Protein AF-A0A4Q3SYP2-F1 (afdb_monomer_lite)

Secondary structure (DSSP, 8-state):
--SSHHHHHHTTSS-----PPPP------TT-------GGG-EEEE-S--SS-TTGGGHHHHHHT--SEEEEEE-GGG-S-SBTTB---HHHHHHHHHHHHTTPEEEEEE----TTT--S--SS--S-S-HHHHHHHHHHHH-

Radius of gyration: 27.59 Å; chains: 1; bounding box: 55×79×54 Å

pLDDT: mean 85.44, std 14.37, range [46.59, 97.19]

Structure (mmCIF, N/CA/C/O backbone):
data_AF-A0A4Q3SYP2-F1
#
_entry.id   AF-A0A4Q3SYP2-F1
#
loop_
_atom_site.group_PDB
_atom_site.id
_atom_site.type_symbol
_atom_site.label_atom_id
_atom_site.label_alt_id
_atom_site.label_comp_id
_atom_site.label_asym_id
_atom_site.label_entity_id
_atom_site.label_seq_id
_atom_site.pdbx_PDB_ins_code
_atom_site.Cartn_x
_atom_site.Cartn_y
_atom_site.Cartn_z
_atom_site.occupancy
_atom_site.B_iso_or_equiv
_atom_site.auth_seq_id
_atom_site.auth_comp_id
_atom_site.auth_asym_id
_atom_site.auth_atom_id
_atom_site.pdbx_PDB_model_num
ATOM 1 N N . MET A 1 1 ? 36.437 65.806 10.978 1.00 51.81 1 MET A N 1
ATOM 2 C CA . MET A 1 1 ? 35.350 64.797 11.024 1.00 51.81 1 MET A CA 1
ATOM 3 C C . MET A 1 1 ? 34.856 64.439 9.614 1.00 51.81 1 MET A C 1
ATOM 5 O O . MET A 1 1 ? 33.683 64.599 9.313 1.00 51.81 1 MET A O 1
ATOM 9 N N . LEU A 1 2 ? 35.736 63.937 8.734 1.00 51.12 2 LEU A N 1
ATOM 10 C CA . LEU A 1 2 ? 35.379 63.599 7.343 1.00 51.12 2 LEU A CA 1
ATOM 11 C C . LEU A 1 2 ? 36.172 62.383 6.818 1.00 51.12 2 LEU A C 1
ATOM 13 O O . LEU A 1 2 ? 36.676 62.395 5.704 1.00 51.12 2 LEU A O 1
ATOM 17 N N . LYS A 1 3 ? 36.367 61.355 7.655 1.00 55.00 3 LYS A N 1
ATOM 18 C CA . LYS A 1 3 ? 37.092 60.128 7.260 1.00 55.00 3 LYS A CA 1
ATOM 19 C C . LYS A 1 3 ? 36.325 58.825 7.493 1.00 55.00 3 LYS A C 1
ATOM 21 O O . LYS A 1 3 ? 36.738 57.802 6.972 1.00 55.00 3 LYS A O 1
ATOM 26 N N . LEU A 1 4 ? 35.192 58.854 8.204 1.00 49.53 4 LEU A N 1
ATOM 27 C CA . LEU A 1 4 ? 34.452 57.630 8.545 1.00 49.53 4 LEU A CA 1
ATOM 28 C C . LEU A 1 4 ? 33.258 57.345 7.613 1.00 49.53 4 LEU A C 1
ATOM 30 O O . LEU A 1 4 ? 32.952 56.188 7.352 1.00 49.53 4 LEU A O 1
ATOM 34 N N . ARG A 1 5 ? 32.621 58.379 7.038 1.00 51.19 5 ARG A N 1
ATOM 35 C CA . ARG A 1 5 ? 31.475 58.210 6.114 1.00 51.19 5 ARG A CA 1
ATOM 36 C C . ARG A 1 5 ? 31.894 57.746 4.711 1.00 51.19 5 ARG A C 1
ATOM 38 O O . ARG A 1 5 ? 31.136 57.039 4.052 1.00 51.19 5 ARG A O 1
ATOM 45 N N . THR A 1 6 ? 33.108 58.088 4.281 1.00 51.09 6 THR A N 1
ATOM 46 C CA . THR A 1 6 ? 33.638 57.714 2.960 1.00 51.09 6 THR A CA 1
ATOM 47 C C . THR A 1 6 ? 34.102 56.256 2.910 1.00 51.09 6 THR A C 1
ATOM 49 O O . THR A 1 6 ? 33.959 55.612 1.880 1.00 51.09 6 THR A O 1
ATOM 52 N N . ILE A 1 7 ? 34.584 55.705 4.031 1.00 52.19 7 ILE A N 1
ATOM 53 C CA . ILE A 1 7 ? 35.018 54.299 4.112 1.00 52.19 7 ILE A CA 1
ATOM 54 C C . ILE A 1 7 ? 33.803 53.360 4.154 1.00 52.19 7 ILE A C 1
ATOM 56 O O . ILE A 1 7 ? 33.796 52.333 3.483 1.00 52.19 7 ILE A O 1
ATOM 60 N N . LEU A 1 8 ? 32.729 53.743 4.858 1.00 48.97 8 LEU A N 1
ATOM 61 C CA . LEU A 1 8 ? 31.523 52.912 4.950 1.00 48.97 8 LEU A CA 1
ATOM 62 C C . LEU A 1 8 ? 30.752 52.797 3.622 1.00 48.97 8 LEU A C 1
ATOM 64 O O . LEU A 1 8 ? 30.122 51.775 3.374 1.00 48.97 8 LEU A O 1
ATOM 68 N N . SER A 1 9 ? 30.826 53.814 2.757 1.00 47.78 9 SER A N 1
ATOM 69 C CA . SER A 1 9 ? 30.134 53.801 1.457 1.00 47.78 9 SER A CA 1
ATOM 70 C C . SER A 1 9 ? 30.883 52.989 0.391 1.00 47.78 9 SER A C 1
ATOM 72 O O . SER A 1 9 ? 30.263 52.494 -0.544 1.00 47.78 9 SER A O 1
ATOM 74 N N . ALA A 1 10 ? 32.201 52.805 0.542 1.00 46.59 10 ALA A N 1
ATOM 75 C CA . ALA A 1 10 ? 33.010 51.992 -0.369 1.00 46.59 10 ALA A CA 1
ATOM 76 C C . ALA A 1 10 ? 32.903 50.481 -0.081 1.00 46.59 10 ALA A C 1
ATOM 78 O O . ALA A 1 10 ? 33.039 49.673 -0.995 1.00 46.59 10 ALA A O 1
ATOM 79 N N . CYS A 1 11 ? 32.607 50.086 1.163 1.00 46.59 11 CYS A N 1
ATOM 80 C CA . CYS A 1 11 ? 32.492 48.669 1.528 1.00 46.59 11 CYS A CA 1
ATOM 81 C C . CYS A 1 11 ? 31.153 48.019 1.147 1.00 46.59 11 CYS A C 1
ATOM 83 O O . CYS A 1 11 ? 31.069 46.794 1.141 1.00 46.59 11 CYS A O 1
ATOM 85 N N . LEU A 1 12 ? 30.113 48.795 0.817 1.00 48.12 12 LEU A N 1
ATOM 86 C CA . LEU A 1 12 ? 28.784 48.237 0.530 1.00 48.12 12 LEU A CA 1
ATOM 87 C C . LEU A 1 12 ? 28.536 47.916 -0.955 1.00 48.12 12 LEU A C 1
ATOM 89 O O . LEU A 1 12 ? 27.481 47.392 -1.291 1.00 48.12 12 LEU A O 1
ATOM 93 N N . PHE A 1 13 ? 29.495 48.195 -1.843 1.00 49.62 13 PHE A N 1
ATOM 94 C CA . PHE A 1 13 ? 29.328 48.010 -3.293 1.00 49.62 13 PHE A CA 1
ATOM 95 C C . PHE A 1 13 ? 30.051 46.794 -3.888 1.00 49.62 13 PHE A C 1
ATOM 97 O O . PHE A 1 13 ? 30.022 46.620 -5.103 1.00 49.62 13 PHE A O 1
ATOM 104 N N . MET A 1 14 ? 30.693 45.939 -3.082 1.00 51.97 14 MET A N 1
ATOM 105 C CA . MET A 1 14 ? 31.624 44.932 -3.622 1.00 51.97 14 MET A CA 1
ATOM 106 C C . MET A 1 14 ? 31.320 43.465 -3.309 1.00 51.97 14 MET A C 1
ATOM 108 O O . MET A 1 14 ? 32.173 42.614 -3.537 1.00 51.97 14 MET A O 1
ATOM 112 N N . THR A 1 15 ? 30.121 43.128 -2.833 1.00 54.09 15 THR A N 1
ATOM 113 C CA . THR A 1 15 ? 29.759 41.721 -2.569 1.00 54.09 15 THR A CA 1
ATOM 114 C C . THR A 1 15 ? 28.347 41.359 -3.025 1.00 54.09 15 THR A C 1
ATOM 116 O O . THR A 1 15 ? 27.643 40.593 -2.381 1.00 54.09 15 THR A O 1
ATOM 119 N N . THR A 1 16 ? 27.930 41.832 -4.199 1.00 58.53 16 THR A N 1
ATOM 120 C CA . THR A 1 16 ? 26.953 41.079 -4.999 1.00 58.53 16 THR A CA 1
ATOM 121 C C . THR A 1 16 ? 27.707 39.990 -5.751 1.00 58.53 16 THR A C 1
ATOM 123 O O . THR A 1 16 ? 28.093 40.160 -6.906 1.00 58.53 16 THR A O 1
ATOM 126 N N . THR A 1 17 ? 27.964 38.864 -5.088 1.00 62.50 17 THR A N 1
ATOM 127 C CA . THR A 1 17 ? 28.284 37.624 -5.794 1.00 62.50 17 THR A CA 1
ATOM 128 C C . THR A 1 17 ? 27.033 37.219 -6.565 1.00 62.50 17 THR A C 1
ATOM 130 O O . THR A 1 17 ? 26.079 36.688 -6.000 1.00 62.50 17 THR A O 1
ATOM 133 N N . MET A 1 18 ? 26.996 37.505 -7.868 1.00 62.97 18 MET A N 1
ATOM 134 C CA . MET A 1 18 ? 26.052 36.818 -8.740 1.00 62.97 18 MET A CA 1
ATOM 135 C C . MET A 1 18 ? 26.414 35.335 -8.684 1.00 62.97 18 MET A C 1
ATOM 137 O O . MET A 1 18 ? 27.437 34.927 -9.231 1.00 62.97 18 MET A O 1
ATOM 141 N N . LEU A 1 19 ? 25.602 34.540 -7.984 1.00 62.78 19 LEU A N 1
ATOM 142 C CA . LEU A 1 19 ? 25.583 33.095 -8.173 1.00 62.78 19 LEU A CA 1
ATOM 143 C C . LEU A 1 19 ? 25.130 32.867 -9.618 1.00 62.78 19 LEU A C 1
ATOM 145 O O . LEU A 1 19 ? 23.938 32.849 -9.919 1.00 62.78 19 LEU A O 1
ATOM 149 N N . THR A 1 20 ? 26.086 32.796 -10.534 1.00 70.00 20 THR A N 1
ATOM 150 C CA . THR A 1 20 ? 25.825 32.343 -11.894 1.00 70.00 20 THR A CA 1
ATOM 151 C C . THR A 1 20 ? 25.721 30.824 -11.837 1.00 70.00 20 THR A C 1
ATOM 153 O O . THR A 1 20 ? 26.503 30.164 -11.149 1.00 70.00 20 THR A O 1
ATOM 156 N N . ALA A 1 21 ? 24.698 30.264 -12.482 1.00 73.94 21 ALA A N 1
ATOM 157 C CA . ALA A 1 21 ? 24.613 28.821 -12.643 1.00 73.94 21 ALA A CA 1
ATOM 158 C C . ALA A 1 21 ? 25.886 28.346 -13.356 1.00 73.94 21 ALA A C 1
ATOM 160 O O . ALA A 1 21 ? 26.313 28.953 -14.336 1.00 73.94 21 ALA A O 1
ATOM 161 N N . GLN A 1 22 ? 26.520 27.304 -12.828 1.00 80.56 22 GLN A N 1
ATOM 162 C CA . GLN A 1 22 ? 27.721 26.757 -13.436 1.00 80.56 22 GLN A CA 1
ATOM 163 C C . GLN A 1 22 ? 27.327 26.028 -14.723 1.00 80.56 22 GLN A C 1
ATOM 165 O O . GLN A 1 22 ? 26.515 25.102 -14.682 1.00 80.56 22 GLN A O 1
ATOM 170 N N . ASP A 1 23 ? 27.899 26.440 -15.853 1.00 85.69 23 ASP A N 1
ATOM 171 C CA . ASP A 1 23 ? 27.689 25.741 -17.117 1.00 85.69 23 ASP A CA 1
ATOM 172 C C . ASP A 1 23 ? 28.288 24.335 -17.028 1.00 85.69 23 ASP A C 1
ATOM 174 O O . ASP A 1 23 ? 29.462 24.157 -16.688 1.00 85.69 23 ASP A O 1
ATOM 178 N N . VAL A 1 24 ? 27.477 23.325 -17.345 1.00 91.31 24 VAL A N 1
ATOM 179 C CA . VAL A 1 24 ? 27.912 21.929 -17.397 1.00 91.31 24 VAL A CA 1
ATOM 180 C C . VAL A 1 24 ? 27.726 21.389 -18.811 1.00 91.31 24 VAL A C 1
ATOM 182 O O . VAL A 1 24 ? 26.664 21.526 -19.417 1.00 91.31 24 VAL A O 1
ATOM 185 N N . ASN A 1 25 ? 28.777 20.777 -19.358 1.00 92.94 25 ASN A N 1
ATOM 186 C CA . ASN A 1 25 ? 28.717 20.108 -20.653 1.00 92.94 25 ASN A CA 1
ATOM 187 C C . ASN A 1 25 ? 28.287 18.649 -20.439 1.00 92.94 25 ASN A C 1
ATOM 189 O O . ASN A 1 25 ? 28.990 17.892 -19.770 1.00 92.94 25 ASN A O 1
ATOM 193 N N . VAL A 1 26 ? 27.132 18.266 -20.988 1.00 93.62 26 VAL A N 1
ATOM 194 C CA . VAL A 1 26 ? 26.604 16.894 -20.930 1.00 93.62 26 VAL A CA 1
ATOM 195 C C . VAL A 1 26 ? 26.705 16.271 -22.318 1.00 93.62 26 VAL A C 1
ATOM 197 O O . VAL A 1 26 ? 26.135 16.789 -23.275 1.00 93.62 26 VAL A O 1
ATOM 200 N N . GLN A 1 27 ? 27.401 15.139 -22.421 1.00 95.12 27 GLN A N 1
ATOM 201 C CA . GLN A 1 27 ? 27.481 14.335 -23.641 1.00 95.12 27 GLN A CA 1
ATOM 202 C C . GLN A 1 27 ? 26.828 12.975 -23.402 1.00 95.12 27 GLN A C 1
ATOM 204 O O . GLN A 1 27 ? 27.085 12.328 -22.387 1.00 95.12 27 GLN A O 1
ATOM 209 N N . VAL A 1 28 ? 25.999 12.538 -24.349 1.00 94.12 28 VAL A N 1
ATOM 210 C CA . VAL A 1 28 ? 25.351 11.222 -24.336 1.00 94.12 28 VAL A CA 1
ATOM 211 C C . VAL A 1 28 ? 25.839 10.448 -25.554 1.00 94.12 28 VAL A C 1
ATOM 213 O O . VAL A 1 28 ? 25.670 10.893 -26.686 1.00 94.12 28 VAL A O 1
ATOM 216 N N . ASP A 1 29 ? 26.460 9.297 -25.315 1.00 95.88 29 ASP A N 1
ATOM 217 C CA . ASP A 1 29 ? 26.997 8.426 -26.360 1.00 95.88 29 ASP A CA 1
ATOM 218 C C . ASP A 1 29 ? 26.084 7.209 -26.552 1.00 95.88 29 ASP A C 1
ATOM 220 O O . ASP A 1 29 ? 26.140 6.243 -25.792 1.00 95.88 29 ASP A O 1
ATOM 224 N N . PHE A 1 30 ? 25.245 7.255 -27.588 1.00 94.88 30 PHE A N 1
ATOM 225 C CA . PHE A 1 30 ? 24.306 6.178 -27.920 1.00 94.88 30 PHE A CA 1
ATOM 226 C C . PHE A 1 30 ? 24.982 4.934 -28.520 1.00 94.88 30 PHE A C 1
ATOM 228 O O . PHE A 1 30 ? 24.320 3.911 -28.687 1.00 94.88 30 PHE A O 1
ATOM 235 N N . SER A 1 31 ? 26.282 4.989 -28.840 1.00 96.81 31 SER A N 1
ATOM 236 C CA . SER A 1 31 ? 27.033 3.819 -29.318 1.00 96.81 31 SER A CA 1
ATOM 237 C C . SER A 1 31 ? 27.479 2.890 -28.182 1.00 96.81 31 SER A C 1
ATOM 239 O O . SER A 1 31 ? 27.857 1.743 -28.429 1.00 96.81 31 SER A O 1
ATOM 241 N N . LYS A 1 32 ? 27.409 3.357 -26.928 1.00 95.31 32 LYS A N 1
ATOM 242 C CA . LYS A 1 32 ? 27.816 2.600 -25.740 1.00 95.31 32 LYS A CA 1
ATOM 243 C C . LYS A 1 32 ? 26.609 2.008 -25.021 1.00 95.31 32 LYS A C 1
ATOM 245 O O . LYS A 1 32 ? 25.758 2.729 -24.509 1.00 95.31 32 LYS A O 1
ATOM 250 N N . ASN A 1 33 ? 26.577 0.681 -24.910 1.00 94.44 33 ASN A N 1
ATOM 251 C CA . ASN A 1 33 ? 25.609 -0.027 -24.076 1.00 94.44 33 ASN A CA 1
ATOM 252 C C . ASN A 1 33 ? 26.191 -0.245 -22.668 1.00 94.44 33 ASN A C 1
ATOM 254 O O . ASN A 1 33 ? 27.176 -0.964 -22.514 1.00 94.44 33 ASN A O 1
ATOM 258 N N . LEU A 1 34 ? 25.584 0.377 -21.654 1.00 94.56 34 LEU A N 1
ATOM 259 C CA . LEU A 1 34 ? 26.001 0.281 -20.246 1.00 94.56 34 LEU A CA 1
ATOM 260 C C . LEU A 1 34 ? 25.210 -0.770 -19.444 1.00 94.56 34 LEU A C 1
ATOM 262 O O . LEU A 1 34 ? 25.381 -0.876 -18.232 1.00 94.56 34 LEU A O 1
ATOM 266 N N 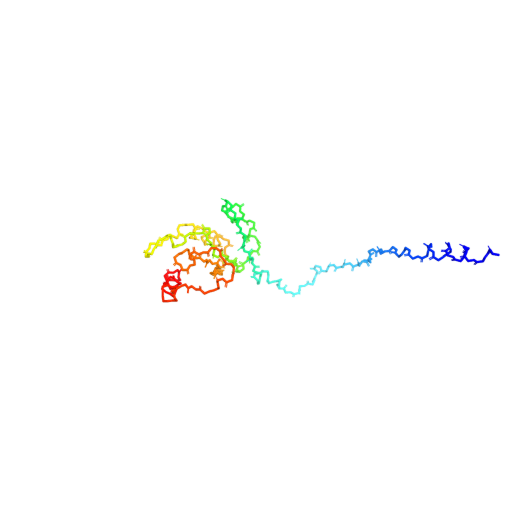. GLY A 1 35 ? 24.358 -1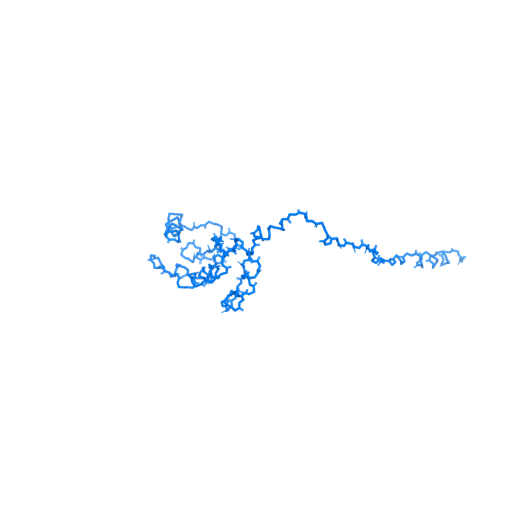.553 -20.109 1.00 92.88 35 GLY A N 1
ATOM 267 C CA . GLY A 1 35 ? 23.439 -2.493 -19.474 1.00 92.88 35 GLY A CA 1
ATOM 268 C C . GLY A 1 35 ? 22.055 -1.889 -19.185 1.00 92.88 35 GLY A C 1
ATOM 269 O O . GLY A 1 35 ? 21.782 -0.738 -19.531 1.00 92.88 35 GLY A O 1
ATOM 270 N N . PRO A 1 36 ? 21.140 -2.680 -18.596 1.00 89.81 36 PRO A N 1
ATOM 271 C CA . PRO A 1 36 ? 19.772 -2.247 -18.335 1.00 89.81 36 PRO A CA 1
ATOM 272 C C . PRO A 1 36 ? 19.715 -1.176 -17.236 1.00 89.81 36 PRO A C 1
ATOM 274 O O . PRO A 1 36 ? 20.440 -1.248 -16.248 1.00 89.81 36 PRO A O 1
ATOM 277 N N . MET A 1 37 ? 18.789 -0.222 -17.368 1.00 85.88 37 MET A N 1
ATOM 278 C CA . MET A 1 37 ? 18.535 0.823 -16.359 1.00 85.88 37 MET A CA 1
ATOM 279 C C . MET A 1 37 ? 17.899 0.272 -15.070 1.00 85.88 37 MET A C 1
ATOM 281 O O . MET A 1 37 ? 17.910 0.941 -14.042 1.00 85.88 37 MET A O 1
ATOM 285 N N . LEU A 1 38 ? 17.371 -0.957 -15.121 1.00 85.69 38 LEU A N 1
ATOM 286 C CA . LEU A 1 38 ? 16.731 -1.647 -14.000 1.00 85.69 38 LEU A CA 1
ATOM 287 C C . LEU A 1 38 ? 15.571 -0.836 -13.387 1.00 85.69 38 LEU A C 1
ATOM 289 O O . LEU A 1 38 ? 15.404 -0.793 -12.167 1.00 85.69 38 LEU A O 1
ATOM 293 N N . MET A 1 39 ? 14.784 -0.167 -14.239 1.00 76.44 39 MET A N 1
ATOM 294 C CA . MET A 1 39 ? 13.646 0.676 -13.837 1.00 76.44 39 MET A CA 1
ATOM 295 C C . MET A 1 39 ? 12.604 -0.099 -13.031 1.00 76.44 39 MET A C 1
ATOM 297 O O . MET A 1 39 ? 11.936 0.469 -12.173 1.00 76.44 39 MET A O 1
ATOM 301 N N . GLU A 1 40 ? 12.526 -1.416 -13.223 1.00 75.19 40 GLU A N 1
ATOM 302 C CA . GLU A 1 40 ? 11.687 -2.287 -12.414 1.00 75.19 40 GLU A CA 1
ATOM 303 C C . GLU A 1 40 ? 12.042 -2.229 -10.925 1.00 75.19 40 GLU A C 1
ATOM 305 O O . GLU A 1 40 ? 11.181 -2.455 -10.087 1.00 75.19 40 GLU A O 1
ATOM 310 N N . ARG A 1 41 ? 13.271 -1.864 -10.544 1.00 81.25 41 ARG A N 1
ATOM 311 C CA . ARG A 1 41 ? 13.668 -1.723 -9.131 1.00 81.25 41 ARG A CA 1
ATOM 312 C C . ARG A 1 41 ? 13.098 -0.475 -8.457 1.00 81.25 41 ARG A C 1
ATOM 314 O O . ARG A 1 41 ? 13.357 -0.256 -7.274 1.00 81.25 41 ARG A O 1
ATOM 321 N N . MET A 1 42 ? 12.334 0.339 -9.178 1.00 83.06 42 MET A N 1
ATOM 322 C CA . MET A 1 42 ? 11.632 1.478 -8.608 1.00 83.06 42 MET A CA 1
ATOM 323 C C . MET A 1 42 ? 10.395 1.024 -7.827 1.00 83.06 42 MET A C 1
ATOM 325 O O . MET A 1 42 ? 9.633 0.149 -8.251 1.00 83.06 42 MET A O 1
ATOM 329 N N . ALA A 1 43 ? 10.188 1.664 -6.680 1.00 89.31 43 ALA A N 1
ATOM 330 C CA . ALA A 1 43 ? 8.969 1.556 -5.897 1.00 89.31 43 ALA A CA 1
ATOM 331 C C . ALA A 1 43 ? 8.256 2.909 -5.890 1.00 89.31 43 ALA A C 1
ATOM 333 O O . ALA A 1 43 ? 8.897 3.956 -5.789 1.00 89.31 43 ALA A O 1
ATOM 334 N N . LEU A 1 44 ? 6.929 2.881 -5.969 1.00 91.94 44 LEU A N 1
ATOM 335 C CA . LEU A 1 44 ? 6.097 4.068 -5.781 1.00 91.94 44 LEU A CA 1
ATOM 336 C C . LEU A 1 44 ? 5.442 4.017 -4.403 1.00 91.94 44 LEU A C 1
ATOM 338 O O . LEU A 1 44 ? 5.165 2.942 -3.874 1.00 91.94 44 LEU A O 1
ATOM 342 N N . GLY A 1 45 ? 5.191 5.182 -3.815 1.00 89.50 45 GLY A N 1
ATOM 343 C CA . GLY A 1 45 ? 4.440 5.313 -2.572 1.00 89.50 45 GLY A CA 1
ATOM 344 C C . GLY A 1 45 ? 3.131 6.042 -2.824 1.00 89.50 45 GLY A C 1
ATOM 345 O O . GLY A 1 45 ? 3.136 7.135 -3.383 1.00 89.50 45 GLY A O 1
ATOM 346 N N . GLN A 1 46 ? 2.027 5.453 -2.382 1.00 84.62 46 GLN A N 1
ATOM 347 C CA . GLN A 1 46 ? 0.724 6.094 -2.345 1.00 84.62 46 GLN A CA 1
ATOM 348 C C . GLN A 1 46 ? 0.340 6.313 -0.876 1.00 84.62 46 GLN A C 1
ATOM 350 O O . GLN A 1 46 ? 0.193 5.364 -0.105 1.00 84.62 46 GLN A O 1
ATOM 355 N N . GLY A 1 47 ? 0.201 7.583 -0.495 1.00 77.75 47 GLY A N 1
ATOM 356 C CA . GLY A 1 47 ? -0.325 8.010 0.803 1.00 77.75 47 GLY A CA 1
ATOM 357 C C . GLY A 1 47 ? -1.166 9.281 0.670 1.00 77.75 47 GLY A C 1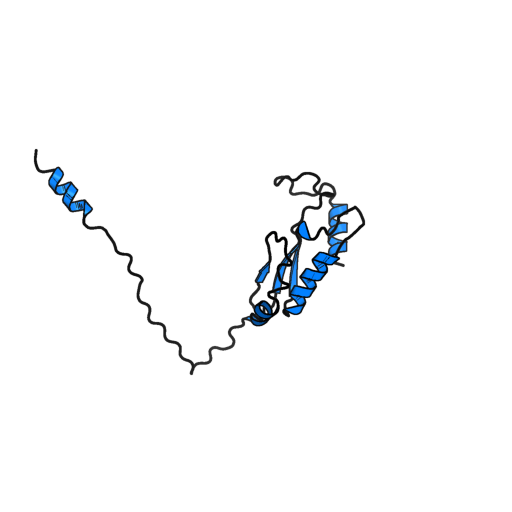
ATOM 358 O O . GLY A 1 47 ? -1.391 9.756 -0.442 1.00 77.75 47 GLY A O 1
ATOM 359 N N . GLY A 1 48 ? -1.603 9.833 1.802 1.00 75.06 48 GLY A N 1
ATOM 360 C CA . GLY A 1 48 ? -2.504 10.989 1.855 1.00 75.06 48 GLY A CA 1
ATOM 361 C C . GLY A 1 48 ? -3.982 10.598 1.915 1.00 75.06 48 GLY A C 1
ATOM 362 O O . GLY A 1 48 ? -4.336 9.431 1.762 1.00 75.06 48 GLY A O 1
ATOM 363 N N . LEU A 1 49 ? -4.837 11.585 2.182 1.00 69.31 49 LEU A N 1
ATOM 364 C CA . LEU A 1 49 ? -6.291 11.440 2.156 1.00 69.31 49 LEU A CA 1
ATOM 365 C C . LEU A 1 49 ? -6.801 11.975 0.817 1.00 69.31 49 LEU A C 1
ATOM 367 O O . LEU A 1 49 ? -6.418 13.070 0.406 1.00 69.31 49 LEU A O 1
ATOM 371 N N . SER A 1 50 ? -7.647 11.207 0.139 1.00 68.69 50 SER A N 1
ATOM 372 C CA . SER A 1 50 ? -8.315 11.633 -1.087 1.00 68.69 50 SER A CA 1
ATOM 373 C C . SER A 1 50 ? -9.786 11.260 -1.017 1.00 68.69 50 SER A C 1
ATOM 375 O O . SER A 1 50 ? -10.136 10.205 -0.492 1.00 68.69 50 SER A O 1
ATOM 377 N N . GLU A 1 51 ? -10.636 12.135 -1.543 1.00 68.06 51 GLU A N 1
ATOM 378 C CA . GLU A 1 51 ? -12.065 11.864 -1.718 1.00 68.06 51 GLU A CA 1
ATOM 379 C C . GLU A 1 51 ? -12.324 10.974 -2.948 1.00 68.06 51 GLU A C 1
ATOM 381 O O . GLU A 1 51 ? -13.376 10.348 -3.044 1.00 68.06 51 GLU A O 1
ATOM 386 N N . GLU A 1 52 ? -11.341 10.858 -3.849 1.00 68.19 52 GLU A N 1
ATOM 387 C CA . GLU A 1 52 ? -11.413 10.102 -5.101 1.00 68.19 52 GLU A CA 1
ATOM 388 C C . GLU A 1 52 ? -10.517 8.846 -5.066 1.00 68.19 52 GLU A C 1
ATOM 390 O O . GLU A 1 52 ? -9.473 8.841 -4.402 1.00 68.19 52 GLU A O 1
ATOM 395 N N . PRO A 1 53 ? -10.846 7.781 -5.827 1.00 72.50 53 PRO A N 1
ATOM 396 C CA . PRO A 1 53 ? -9.975 6.616 -5.977 1.00 72.50 53 PRO A CA 1
ATOM 397 C C . PRO A 1 53 ? -8.599 7.004 -6.546 1.00 72.50 53 PRO A C 1
ATOM 399 O O . PRO A 1 53 ? -8.455 7.356 -7.718 1.00 72.50 53 PRO A O 1
ATOM 402 N N . MET A 1 54 ? -7.564 6.923 -5.706 1.00 76.94 54 MET A N 1
ATOM 403 C CA . MET A 1 54 ? -6.283 7.601 -5.956 1.00 76.94 54 MET A CA 1
ATOM 404 C C . MET A 1 54 ? -5.520 7.113 -7.191 1.00 76.94 54 MET A C 1
ATOM 406 O O . MET A 1 54 ? -4.787 7.889 -7.803 1.00 76.94 54 MET A O 1
ATOM 410 N N . LEU A 1 55 ? -5.672 5.840 -7.561 1.00 84.19 55 LEU A N 1
ATOM 411 C CA . LEU A 1 55 ? -4.939 5.237 -8.679 1.00 84.19 55 LEU A CA 1
ATOM 412 C C . LEU A 1 55 ? -5.807 4.995 -9.917 1.00 84.19 55 LEU A C 1
ATOM 414 O O . LEU A 1 55 ? -5.263 4.882 -11.017 1.00 84.19 55 LEU A O 1
ATOM 418 N N . ALA A 1 56 ? -7.134 4.954 -9.770 1.00 84.44 56 ALA A N 1
ATOM 419 C CA . ALA A 1 56 ? -8.048 4.468 -10.803 1.00 84.44 56 ALA A CA 1
ATOM 420 C C . ALA A 1 56 ? -7.875 5.188 -12.153 1.00 84.44 56 ALA A C 1
ATOM 422 O O . ALA A 1 56 ? -7.831 4.544 -13.202 1.00 84.44 56 ALA A O 1
ATOM 423 N N . ASN A 1 57 ? -7.685 6.511 -12.122 1.00 88.75 57 ASN A N 1
ATOM 424 C CA . ASN A 1 57 ? -7.592 7.367 -13.312 1.00 88.75 57 ASN A CA 1
ATOM 425 C C . ASN A 1 57 ? -6.162 7.530 -13.868 1.00 88.75 57 ASN A C 1
ATOM 427 O O . ASN A 1 57 ? -5.935 8.376 -14.736 1.00 88.75 57 ASN A O 1
ATOM 431 N N . ARG A 1 58 ? -5.181 6.790 -13.331 1.00 89.19 58 ARG A N 1
ATOM 432 C CA . ARG A 1 58 ? -3.752 6.897 -13.696 1.00 89.19 58 ARG A CA 1
ATOM 433 C C . ARG A 1 58 ? -3.078 5.545 -13.949 1.00 89.19 58 ARG A C 1
ATOM 435 O O . ARG A 1 58 ? -1.854 5.462 -14.037 1.00 89.19 58 ARG A O 1
ATOM 442 N N . LYS A 1 59 ? -3.853 4.459 -14.035 1.00 91.12 59 LYS A N 1
ATOM 443 C CA . LYS A 1 59 ? -3.314 3.092 -14.147 1.00 91.12 59 LYS A CA 1
ATOM 444 C C . LYS A 1 59 ? -2.408 2.901 -15.359 1.00 91.12 59 LYS A C 1
ATOM 446 O O . LYS A 1 59 ? -1.378 2.245 -15.240 1.00 91.12 59 LYS A O 1
ATOM 451 N N . THR A 1 60 ? -2.773 3.471 -16.506 1.00 93.12 60 THR A N 1
ATOM 452 C CA . THR A 1 60 ? -2.001 3.345 -17.751 1.00 93.12 60 THR A CA 1
ATOM 453 C C . THR A 1 60 ? -0.636 4.015 -17.621 1.00 93.12 60 THR A C 1
ATOM 455 O O . THR A 1 60 ? 0.383 3.424 -17.974 1.00 93.12 60 THR A O 1
ATOM 458 N N . GLU A 1 61 ? -0.603 5.220 -17.062 1.00 92.81 61 GLU A N 1
ATOM 459 C CA . GLU A 1 61 ? 0.609 6.002 -16.849 1.00 92.81 61 GLU A CA 1
ATOM 460 C C . GLU A 1 61 ? 1.512 5.340 -15.809 1.00 92.81 61 GLU A C 1
ATOM 462 O O . GLU A 1 61 ? 2.712 5.200 -16.030 1.00 92.81 61 GLU A O 1
ATOM 467 N N . ILE A 1 62 ? 0.937 4.863 -14.703 1.00 92.38 62 ILE A N 1
ATOM 468 C CA . ILE A 1 62 ? 1.691 4.164 -13.658 1.00 92.38 62 ILE A CA 1
ATOM 469 C C . ILE A 1 62 ? 2.267 2.853 -14.196 1.00 92.38 62 ILE A C 1
ATOM 471 O O . ILE A 1 62 ? 3.426 2.540 -13.932 1.00 92.38 62 ILE A O 1
ATOM 475 N N . LYS A 1 63 ? 1.504 2.106 -15.000 1.00 92.62 63 LYS A N 1
ATOM 476 C CA . LYS A 1 63 ? 1.981 0.879 -15.647 1.00 92.62 63 LYS A CA 1
ATOM 477 C C . LYS A 1 63 ? 3.184 1.134 -16.558 1.00 92.62 63 LYS A C 1
ATOM 479 O O . LYS A 1 63 ? 4.100 0.317 -16.582 1.00 92.62 63 LYS A O 1
ATOM 484 N N . ALA A 1 64 ? 3.223 2.265 -17.264 1.00 92.19 64 ALA A N 1
ATOM 485 C CA . ALA A 1 64 ? 4.347 2.624 -18.134 1.00 92.19 64 ALA A CA 1
ATOM 486 C C . ALA A 1 64 ? 5.669 2.835 -17.369 1.00 92.19 64 ALA A C 1
ATOM 488 O O . ALA A 1 64 ? 6.745 2.685 -17.949 1.00 92.19 64 ALA A O 1
ATOM 489 N N . LEU A 1 65 ? 5.606 3.120 -16.063 1.00 90.88 65 LEU A N 1
ATOM 490 C CA . LEU A 1 65 ? 6.785 3.224 -15.198 1.00 90.88 65 LEU A CA 1
ATOM 491 C C . LEU A 1 65 ? 7.371 1.857 -14.810 1.00 90.88 65 LEU A C 1
ATOM 493 O O . LEU A 1 65 ? 8.455 1.816 -14.238 1.00 90.88 65 LEU A O 1
ATOM 497 N N .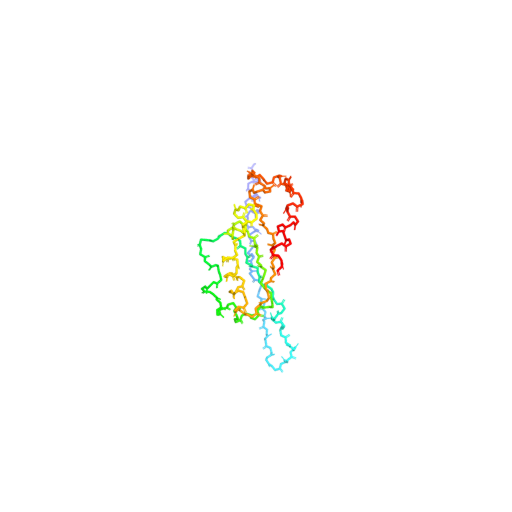 HIS A 1 66 ? 6.677 0.754 -15.113 1.00 90.94 66 HIS A N 1
ATOM 498 C CA . HIS A 1 66 ? 7.055 -0.612 -14.735 1.00 90.94 66 HIS A CA 1
ATOM 499 C C . HIS A 1 66 ? 7.409 -0.782 -13.239 1.00 90.94 66 HIS A C 1
ATOM 501 O O . HIS A 1 66 ? 8.426 -1.403 -12.926 1.00 90.94 66 HIS A O 1
ATOM 507 N N . PRO A 1 67 ? 6.611 -0.252 -12.288 1.00 92.19 67 PRO A N 1
ATOM 508 C CA . PRO A 1 67 ? 6.945 -0.356 -10.872 1.00 92.19 67 PRO A CA 1
ATOM 509 C C . PRO A 1 67 ? 6.895 -1.815 -10.405 1.00 92.19 67 PRO A C 1
ATOM 511 O O . PRO A 1 67 ? 5.893 -2.497 -10.618 1.00 92.19 67 PRO A O 1
ATOM 514 N N . SER A 1 68 ? 7.926 -2.289 -9.695 1.00 93.50 68 SER A N 1
ATOM 515 C CA . SER A 1 68 ? 7.844 -3.614 -9.049 1.00 93.50 68 SER A CA 1
ATOM 516 C C . SER A 1 68 ? 6.902 -3.608 -7.854 1.00 93.50 68 SER A C 1
ATOM 518 O O . SER A 1 68 ? 6.245 -4.611 -7.569 1.00 93.50 68 SER A O 1
ATOM 520 N N . ILE A 1 69 ? 6.874 -2.497 -7.115 1.00 94.62 69 ILE A N 1
ATOM 521 C CA . ILE A 1 69 ? 6.142 -2.367 -5.857 1.00 94.62 69 ILE A CA 1
ATOM 522 C C . ILE A 1 69 ? 5.426 -1.020 -5.816 1.00 94.62 69 ILE A C 1
ATOM 524 O O . ILE A 1 69 ? 6.004 0.016 -6.148 1.00 94.62 69 ILE A O 1
ATOM 528 N N . ILE A 1 70 ? 4.186 -1.034 -5.329 1.00 94.69 70 ILE A N 1
ATOM 529 C CA . ILE A 1 70 ? 3.488 0.171 -4.882 1.00 94.69 70 ILE A CA 1
ATOM 530 C C . ILE A 1 70 ? 3.191 0.012 -3.394 1.00 94.69 70 ILE A C 1
ATOM 532 O O . ILE A 1 70 ? 2.466 -0.893 -2.981 1.00 94.69 70 ILE A O 1
ATOM 536 N N . ARG A 1 71 ? 3.773 0.889 -2.576 1.00 95.12 71 ARG A N 1
ATOM 537 C CA . ARG A 1 71 ? 3.491 0.972 -1.147 1.00 95.12 71 ARG A CA 1
ATOM 538 C C . ARG A 1 71 ? 2.170 1.690 -0.922 1.00 95.12 71 ARG A C 1
ATOM 540 O O . ARG A 1 71 ? 2.045 2.858 -1.277 1.00 95.12 71 ARG A O 1
ATOM 547 N N . LEU A 1 72 ? 1.241 1.000 -0.276 1.00 93.06 72 LEU A N 1
ATOM 548 C CA . LEU A 1 72 ? -0.068 1.501 0.108 1.00 93.06 72 LEU A CA 1
ATOM 549 C C . LEU A 1 72 ? -0.103 1.767 1.615 1.00 93.06 72 LEU A C 1
ATOM 551 O O . LEU A 1 72 ? 0.161 0.866 2.412 1.00 93.06 72 LEU A O 1
ATOM 555 N N . PHE A 1 73 ? -0.456 2.987 2.014 1.00 92.38 73 PHE A N 1
ATOM 556 C CA . PHE A 1 73 ? -0.846 3.276 3.394 1.00 92.38 73 PHE A CA 1
ATOM 557 C C . PHE A 1 73 ? -2.304 2.861 3.585 1.00 92.38 73 PHE A C 1
ATOM 559 O O . PHE A 1 73 ? -3.217 3.545 3.125 1.00 92.38 73 PHE A O 1
ATOM 566 N N . VAL A 1 74 ? -2.527 1.745 4.273 1.00 91.06 74 VAL A N 1
ATOM 567 C CA . VAL A 1 74 ? -3.866 1.331 4.692 1.00 91.06 74 VAL A CA 1
ATOM 568 C C . VAL A 1 74 ? -4.271 2.242 5.849 1.00 91.06 74 VAL A C 1
ATOM 570 O O . VAL A 1 74 ? -3.776 2.075 6.961 1.00 91.06 74 VAL A O 1
ATOM 573 N N . SER A 1 75 ? -5.101 3.241 5.557 1.00 90.12 75 SER A N 1
ATOM 574 C CA . SER A 1 75 ? -5.566 4.271 6.492 1.00 90.12 75 SER A CA 1
ATOM 575 C C . SER A 1 75 ? -7.033 4.074 6.891 1.00 90.12 75 SER A C 1
ATOM 577 O O . SER A 1 75 ? -7.712 3.153 6.431 1.00 90.12 75 SER A O 1
ATOM 579 N N . GLU A 1 76 ? -7.545 4.973 7.730 1.00 88.44 76 GLU A N 1
ATOM 580 C CA . GLU A 1 76 ? -8.941 5.020 8.174 1.00 88.44 76 GLU A CA 1
ATOM 581 C C . GLU A 1 76 ? -9.944 5.160 7.017 1.00 88.44 76 GLU A C 1
ATOM 583 O O . GLU A 1 76 ? -11.090 4.747 7.176 1.00 88.44 76 GLU A O 1
ATOM 588 N N . TYR A 1 77 ? -9.519 5.671 5.853 1.00 87.69 77 TYR A N 1
ATOM 589 C CA . TYR A 1 77 ? -10.352 5.801 4.648 1.00 87.69 77 TYR A CA 1
ATOM 590 C C . TYR A 1 77 ? -10.992 4.474 4.219 1.00 87.69 77 TYR A C 1
ATOM 592 O O . TYR A 1 77 ? -12.135 4.447 3.770 1.00 87.69 77 TYR A O 1
ATOM 600 N N . TYR A 1 78 ? -10.269 3.363 4.376 1.00 89.62 78 TYR A N 1
ATOM 601 C CA . TYR A 1 78 ? -10.753 2.050 3.949 1.00 89.62 78 TYR A CA 1
ATOM 602 C C . TYR A 1 78 ? -11.809 1.460 4.888 1.00 89.62 78 TYR A C 1
ATOM 604 O O . TYR A 1 78 ? -12.493 0.515 4.500 1.00 89.62 78 TYR A O 1
ATOM 612 N N . GLU A 1 79 ? -11.922 1.998 6.109 1.00 90.12 79 GLU A N 1
ATOM 613 C CA . GLU A 1 79 ? -12.874 1.570 7.136 1.00 90.12 79 GLU A CA 1
ATOM 614 C C . GLU A 1 79 ? -12.938 0.036 7.277 1.00 90.12 79 GLU A C 1
ATOM 616 O O . GLU A 1 79 ? -14.002 -0.567 7.233 1.00 90.12 79 GLU A O 1
ATOM 621 N N . VAL A 1 80 ? -11.780 -0.622 7.411 1.00 93.94 80 VAL A N 1
ATOM 622 C CA . VAL A 1 80 ? -11.685 -2.095 7.320 1.00 93.94 80 VAL A CA 1
ATOM 623 C C . VAL A 1 80 ? -12.452 -2.821 8.432 1.00 93.94 80 VAL A C 1
ATOM 625 O O . VAL A 1 80 ? -12.950 -3.928 8.233 1.00 93.94 80 VAL A O 1
ATOM 628 N N . LEU A 1 81 ? -12.570 -2.196 9.607 1.00 94.00 81 LEU A N 1
ATOM 629 C CA . LEU A 1 81 ? -13.263 -2.740 10.775 1.00 94.00 81 LEU A CA 1
ATOM 630 C C . LEU A 1 81 ? -14.262 -1.710 11.336 1.00 94.00 81 LEU A C 1
ATOM 632 O O . LEU A 1 81 ? -13.973 -1.068 12.349 1.00 94.00 81 LEU A O 1
ATOM 636 N N . PRO A 1 82 ? -15.436 -1.528 10.701 1.00 91.88 82 PRO A N 1
ATOM 637 C CA . PRO A 1 82 ? -16.453 -0.585 11.170 1.00 91.88 82 PRO A CA 1
ATOM 638 C C . PRO A 1 82 ? -17.057 -1.000 12.518 1.00 91.88 82 PRO A C 1
ATOM 640 O O . PRO A 1 82 ? -17.463 -0.156 13.315 1.00 91.88 82 PRO A O 1
ATOM 643 N N . GLN A 1 83 ? -17.153 -2.310 12.776 1.00 92.19 83 GLN A N 1
ATOM 644 C CA . GLN A 1 83 ? -17.704 -2.880 14.007 1.00 92.19 83 GLN A CA 1
ATOM 645 C C . GLN A 1 83 ? -16.951 -4.161 14.374 1.00 92.19 83 GLN A C 1
ATOM 647 O O . GLN A 1 83 ? -16.400 -4.840 13.507 1.00 92.19 83 GLN A O 1
ATOM 652 N N . LYS A 1 84 ? -16.953 -4.529 15.661 1.00 89.38 84 LYS A N 1
ATOM 653 C CA . LYS A 1 84 ? -16.291 -5.752 16.138 1.00 89.38 84 LYS A CA 1
ATOM 654 C C . LYS A 1 84 ? -16.805 -6.978 15.370 1.00 89.38 84 LYS A C 1
ATOM 656 O O . LYS A 1 84 ? -18.003 -7.237 15.352 1.00 89.38 84 LYS A O 1
ATOM 661 N N . GLY A 1 85 ? -15.890 -7.720 14.745 1.00 87.06 85 GLY A N 1
ATOM 662 C CA . GLY A 1 85 ? -16.200 -8.935 13.982 1.00 87.06 85 GLY A CA 1
ATOM 663 C C . GLY A 1 85 ? -16.847 -8.710 12.608 1.00 87.06 85 GLY A C 1
ATOM 664 O O . GLY A 1 85 ? -17.109 -9.685 11.910 1.00 87.06 85 GLY A O 1
ATOM 665 N N . LYS A 1 86 ? -17.088 -7.460 12.190 1.00 92.31 86 LYS A N 1
ATOM 666 C CA . LYS A 1 86 ? -17.650 -7.129 10.875 1.00 92.31 86 LYS A CA 1
ATOM 667 C C . LYS A 1 86 ? -16.606 -6.388 10.052 1.00 92.31 86 LYS A C 1
ATOM 669 O O . LYS A 1 86 ? -16.372 -5.210 10.297 1.00 92.31 86 LYS A O 1
ATOM 674 N N . TYR A 1 87 ? -16.013 -7.081 9.086 1.00 94.31 87 TYR A N 1
ATOM 675 C CA . TYR A 1 87 ? -14.993 -6.525 8.199 1.00 94.31 87 TYR A CA 1
ATOM 676 C C . TYR A 1 87 ? -15.607 -5.957 6.921 1.00 94.31 87 TYR A C 1
ATOM 678 O O . TYR A 1 87 ? -16.621 -6.458 6.429 1.00 94.31 87 TYR A O 1
ATOM 686 N N . HIS A 1 88 ? -14.974 -4.921 6.382 1.00 94.50 88 HIS A N 1
ATOM 687 C CA . HIS A 1 88 ? -15.328 -4.302 5.114 1.00 94.50 88 HIS A CA 1
ATOM 688 C C . HIS A 1 88 ? -14.074 -4.158 4.246 1.00 94.50 88 HIS A C 1
ATOM 690 O O . HIS A 1 88 ? -13.178 -3.387 4.570 1.00 94.50 88 HIS A O 1
ATOM 696 N N . PHE A 1 89 ? -14.009 -4.900 3.140 1.00 94.50 89 PHE A N 1
ATOM 697 C CA . PHE A 1 89 ? -12.830 -4.907 2.267 1.00 94.50 89 PHE A CA 1
ATOM 698 C C . PHE A 1 89 ? -13.051 -4.233 0.913 1.00 94.50 89 PHE A C 1
ATOM 700 O O . PHE A 1 89 ? -12.075 -3.929 0.246 1.00 94.50 89 PHE A O 1
ATOM 707 N N . THR A 1 90 ? -14.288 -3.894 0.531 1.00 94.12 90 THR A N 1
ATOM 708 C CA . THR A 1 90 ? -14.631 -3.390 -0.815 1.00 94.12 90 THR A CA 1
ATOM 709 C C . THR A 1 90 ? -13.694 -2.285 -1.316 1.00 94.12 90 THR A C 1
ATOM 711 O O . THR A 1 90 ? -13.158 -2.370 -2.420 1.00 94.12 90 THR A O 1
ATOM 714 N N . THR A 1 91 ? -13.465 -1.250 -0.503 1.00 91.00 91 THR A N 1
ATOM 715 C CA . THR A 1 91 ? -12.625 -0.105 -0.886 1.00 91.00 91 THR A CA 1
ATOM 716 C C . THR A 1 91 ? -11.141 -0.473 -0.924 1.00 91.00 91 THR A C 1
ATOM 718 O O . THR A 1 91 ? -10.413 -0.023 -1.810 1.00 91.00 91 THR A O 1
ATOM 721 N N . LEU A 1 92 ? -10.686 -1.301 0.022 1.00 92.56 92 LEU A N 1
ATOM 722 C CA . LEU A 1 92 ? -9.295 -1.751 0.084 1.00 92.56 92 LEU A CA 1
ATOM 723 C C . LEU A 1 92 ? -8.970 -2.670 -1.096 1.00 92.56 92 LEU A C 1
ATOM 725 O O . LEU A 1 92 ? -7.971 -2.456 -1.777 1.00 92.56 92 LEU A O 1
ATOM 729 N N . ASP A 1 93 ? -9.856 -3.618 -1.390 1.00 94.81 93 ASP A N 1
ATOM 730 C CA . ASP A 1 93 ? -9.751 -4.541 -2.515 1.00 94.81 93 ASP A CA 1
ATOM 731 C C . ASP A 1 93 ? -9.746 -3.786 -3.840 1.00 94.81 93 ASP A C 1
ATOM 733 O O . ASP A 1 93 ? -8.949 -4.100 -4.721 1.00 94.81 93 ASP A O 1
ATOM 737 N N . SER A 1 94 ? -10.575 -2.747 -3.989 1.00 92.88 94 SER A N 1
ATOM 738 C CA . SER A 1 94 ? -10.546 -1.896 -5.182 1.00 92.88 94 SER A CA 1
ATOM 739 C C . SER A 1 94 ? -9.170 -1.252 -5.386 1.00 92.88 94 SER A C 1
ATOM 741 O O . SER A 1 94 ? -8.641 -1.291 -6.496 1.00 92.88 94 SER A O 1
ATOM 743 N N . MET A 1 95 ? -8.562 -0.705 -4.328 1.00 92.44 95 MET A N 1
ATOM 744 C CA . MET A 1 95 ? -7.221 -0.114 -4.404 1.00 92.44 95 MET A CA 1
ATOM 745 C C . MET A 1 95 ? -6.145 -1.166 -4.708 1.00 92.44 95 MET A C 1
ATOM 747 O O . MET A 1 95 ? -5.268 -0.942 -5.542 1.00 92.44 95 MET A O 1
ATOM 751 N N . VAL A 1 96 ? -6.212 -2.331 -4.059 1.00 94.44 96 VAL A N 1
ATOM 752 C CA . VAL A 1 96 ? -5.285 -3.446 -4.300 1.00 94.44 96 VAL A CA 1
ATOM 753 C C . VAL A 1 96 ? -5.388 -3.929 -5.746 1.00 94.44 96 VAL A C 1
ATOM 755 O O . VAL A 1 96 ? -4.366 -4.109 -6.407 1.00 94.44 96 VAL A O 1
ATOM 758 N N . ASN A 1 97 ? -6.602 -4.070 -6.274 1.00 95.44 97 ASN A N 1
ATOM 759 C CA . ASN A 1 97 ? -6.835 -4.450 -7.664 1.00 95.44 97 ASN A CA 1
ATOM 760 C C . ASN A 1 97 ? -6.285 -3.408 -8.643 1.00 95.44 97 ASN A C 1
ATOM 762 O O . ASN A 1 97 ? -5.706 -3.778 -9.666 1.00 95.44 97 ASN A O 1
ATOM 766 N N . ASP A 1 98 ? -6.405 -2.118 -8.326 1.00 94.38 98 ASP A N 1
ATOM 767 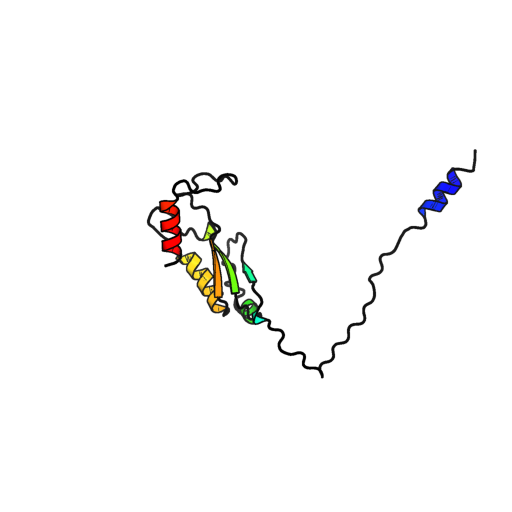C CA . ASP A 1 98 ? -5.810 -1.057 -9.135 1.00 94.38 98 ASP A CA 1
ATOM 768 C C . ASP A 1 98 ? -4.276 -1.140 -9.155 1.00 94.38 98 ASP A C 1
ATOM 770 O O . ASP A 1 98 ? -3.691 -1.012 -10.230 1.00 94.38 98 ASP A O 1
ATOM 774 N N . ILE A 1 99 ? -3.628 -1.426 -8.016 1.00 95.38 99 ILE A N 1
ATOM 775 C CA . ILE A 1 99 ? -2.174 -1.672 -7.937 1.00 95.38 99 ILE A CA 1
ATOM 776 C C . ILE A 1 99 ? -1.781 -2.885 -8.788 1.00 95.38 99 ILE A C 1
ATOM 778 O O . ILE A 1 99 ? -0.853 -2.814 -9.594 1.00 95.38 99 ILE A O 1
ATOM 782 N N . LEU A 1 100 ? -2.501 -3.998 -8.647 1.00 96.19 100 LEU A N 1
ATOM 783 C CA . LEU A 1 100 ? -2.222 -5.218 -9.407 1.00 96.19 100 LEU A CA 1
ATOM 784 C C . LEU A 1 100 ? -2.380 -4.990 -10.917 1.00 96.19 100 LEU A C 1
ATOM 786 O O . LEU A 1 100 ? -1.584 -5.495 -11.710 1.00 96.19 100 LEU A O 1
ATOM 790 N N . ALA A 1 101 ? -3.354 -4.176 -11.328 1.00 95.44 101 ALA A N 1
ATOM 791 C CA . ALA A 1 101 ? -3.569 -3.826 -12.729 1.00 95.44 101 ALA A CA 1
ATOM 792 C C . ALA A 1 101 ? -2.399 -3.035 -13.350 1.00 95.44 101 ALA A C 1
ATOM 794 O O . ALA A 1 101 ? -2.225 -3.070 -14.575 1.00 95.44 101 ALA A O 1
ATOM 795 N N . THR A 1 102 ? -1.560 -2.368 -12.544 1.00 93.88 102 THR A N 1
ATOM 796 C CA . THR A 1 102 ? -0.327 -1.725 -13.034 1.00 93.88 102 THR A CA 1
ATOM 797 C C . THR A 1 102 ? 0.823 -2.713 -13.238 1.00 93.88 102 THR A C 1
ATOM 799 O O . THR A 1 102 ? 1.857 -2.326 -13.776 1.00 93.88 102 THR A O 1
ATOM 802 N N . GLY A 1 103 ? 0.669 -3.973 -12.815 1.00 93.44 103 GLY A N 1
ATOM 803 C CA . GLY A 1 103 ? 1.728 -4.987 -12.795 1.00 93.44 103 GLY A CA 1
ATOM 804 C C . GLY A 1 103 ? 2.608 -4.956 -11.541 1.00 93.44 103 GLY A C 1
ATOM 805 O O . GLY A 1 103 ? 3.528 -5.766 -11.434 1.00 93.44 103 GLY A O 1
ATOM 806 N N . ALA A 1 104 ? 2.329 -4.060 -10.590 1.00 94.56 104 ALA A N 1
ATOM 807 C CA . ALA A 1 104 ? 3.079 -3.963 -9.345 1.00 94.56 104 ALA A CA 1
ATOM 808 C C . ALA A 1 104 ? 2.548 -4.915 -8.273 1.00 94.56 104 ALA A C 1
ATOM 810 O O . ALA A 1 104 ? 1.371 -5.277 -8.248 1.00 94.56 104 ALA A O 1
ATOM 811 N N . LYS A 1 105 ? 3.413 -5.255 -7.315 1.00 95.31 105 LYS A N 1
ATOM 812 C CA . LYS A 1 105 ? 3.003 -5.906 -6.070 1.00 95.31 105 LYS A CA 1
ATOM 813 C C . LYS A 1 105 ? 2.606 -4.853 -5.026 1.00 95.31 105 LYS A C 1
ATOM 815 O O . LYS A 1 105 ? 3.366 -3.902 -4.817 1.00 95.31 105 LYS A O 1
ATOM 820 N N . PRO A 1 106 ? 1.466 -5.011 -4.335 1.00 95.00 106 PRO A N 1
ATOM 821 C CA . PRO A 1 106 ? 1.117 -4.139 -3.223 1.00 95.00 106 PRO A CA 1
ATOM 822 C C . PRO A 1 106 ? 2.041 -4.399 -2.026 1.00 95.00 106 PRO A C 1
ATOM 824 O O . PRO A 1 106 ? 2.203 -5.533 -1.581 1.00 95.00 106 PRO A O 1
ATOM 827 N N . PHE A 1 107 ? 2.630 -3.336 -1.480 1.00 95.25 107 PHE A N 1
ATOM 828 C CA . PHE A 1 107 ? 3.267 -3.347 -0.163 1.00 95.25 107 PHE A CA 1
ATOM 829 C C . PHE A 1 107 ? 2.318 -2.660 0.821 1.00 95.25 107 PHE A C 1
ATOM 831 O O . PHE A 1 107 ? 2.220 -1.432 0.857 1.00 95.25 107 PHE A O 1
ATOM 838 N N . MET A 1 108 ? 1.593 -3.458 1.599 1.00 93.56 108 MET A N 1
ATOM 839 C CA . MET A 1 108 ? 0.545 -2.983 2.503 1.00 93.56 108 MET A CA 1
ATOM 840 C C . MET A 1 108 ? 1.164 -2.500 3.818 1.00 93.56 108 MET A C 1
ATOM 842 O O . MET A 1 108 ? 1.706 -3.290 4.585 1.00 93.56 108 MET A O 1
ATOM 846 N N . SER A 1 109 ? 1.099 -1.198 4.091 1.00 93.44 109 SER A N 1
ATOM 847 C CA . SER A 1 109 ? 1.485 -0.621 5.383 1.00 93.44 109 SER A CA 1
ATOM 848 C C . SER A 1 109 ? 0.237 -0.368 6.219 1.00 93.44 109 SER A C 1
ATOM 850 O O . SER A 1 109 ? -0.548 0.513 5.878 1.00 93.44 109 SER A O 1
ATOM 852 N N . ILE A 1 110 ? 0.052 -1.122 7.305 1.00 91.12 110 ILE A N 1
ATOM 853 C CA . ILE A 1 110 ? -1.053 -0.903 8.249 1.00 91.12 110 ILE A CA 1
ATOM 854 C C . ILE A 1 110 ? -0.772 0.399 9.006 1.00 91.12 110 ILE A C 1
ATOM 856 O O . ILE A 1 110 ? 0.091 0.452 9.880 1.00 91.12 110 ILE A O 1
ATOM 860 N N . CYS A 1 111 ? -1.469 1.464 8.623 1.00 89.94 111 CYS A N 1
ATOM 861 C CA . CYS A 1 111 ? -1.288 2.823 9.126 1.00 89.94 111 CYS A CA 1
ATOM 862 C C . CYS A 1 111 ? -2.633 3.388 9.591 1.00 89.94 111 CYS A C 1
ATOM 864 O O . CYS A 1 111 ? -3.016 4.482 9.189 1.00 89.94 111 CYS A O 1
ATOM 866 N N . LEU A 1 112 ? -3.364 2.612 10.392 1.00 89.31 112 LEU A N 1
ATOM 867 C CA . LEU A 1 112 ? -4.723 2.940 10.804 1.00 89.31 112 LEU A CA 1
ATOM 868 C C . LEU A 1 112 ? -4.930 2.681 12.300 1.00 89.31 112 LEU A C 1
ATOM 870 O O . LEU A 1 112 ? -4.378 1.733 12.860 1.00 89.31 112 LEU A O 1
ATOM 874 N N . LYS A 1 113 ? -5.757 3.512 12.932 1.00 92.69 113 LYS A N 1
ATOM 875 C CA . LYS A 1 113 ? -6.167 3.410 14.336 1.00 92.69 113 LYS A CA 1
ATOM 876 C C . LYS A 1 113 ? -7.694 3.245 14.416 1.00 92.69 113 LYS A C 1
ATOM 878 O O . LYS A 1 113 ? -8.407 4.235 14.586 1.00 92.69 113 LYS A O 1
ATOM 883 N N . PRO A 1 114 ? -8.250 2.020 14.290 1.00 92.62 114 PRO A N 1
ATOM 884 C CA . PRO A 1 114 ? -9.692 1.805 14.375 1.00 92.62 114 PRO A CA 1
ATOM 885 C C . PRO A 1 114 ? -10.228 2.307 15.711 1.00 92.62 114 PRO A C 1
ATOM 887 O O . PRO A 1 114 ? -9.651 2.000 16.754 1.00 92.62 114 PRO A O 1
ATOM 890 N N . LYS A 1 115 ? -11.383 2.982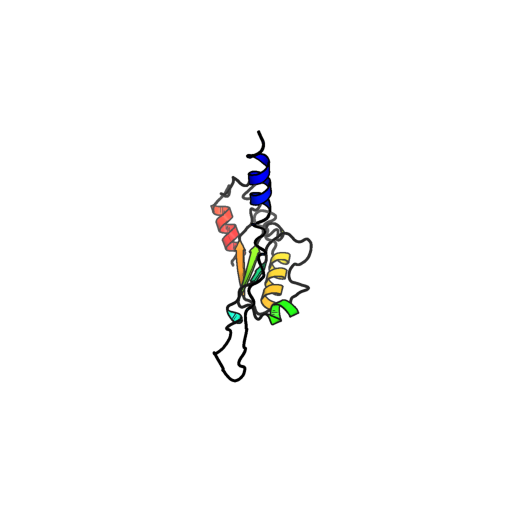 15.699 1.00 92.62 115 LYS A N 1
ATOM 891 C CA . LYS A 1 115 ? -12.030 3.502 16.920 1.00 92.62 115 LYS A CA 1
ATOM 892 C C . LYS A 1 115 ? -12.277 2.429 17.984 1.00 92.62 115 LYS A C 1
ATOM 894 O O . LYS A 1 115 ? -12.314 2.747 19.168 1.00 92.62 115 LYS A O 1
ATOM 899 N N . LEU A 1 116 ? -12.424 1.165 17.570 1.00 93.81 116 LEU A N 1
ATOM 900 C CA . LEU A 1 116 ? -12.549 0.024 18.478 1.00 93.81 116 LEU A CA 1
ATOM 901 C C . LEU A 1 116 ? -11.331 -0.113 19.411 1.00 93.81 116 LEU A C 1
ATOM 903 O O . LEU A 1 116 ? -11.508 -0.379 20.598 1.00 93.81 116 LEU A O 1
ATOM 907 N N . PHE A 1 117 ? -10.125 0.115 18.883 1.00 95.12 117 PHE A N 1
ATOM 908 C CA . PHE A 1 117 ? -8.856 -0.013 19.608 1.00 95.12 117 PHE A CA 1
ATOM 909 C C . PHE A 1 117 ? -8.299 1.335 20.087 1.00 95.12 117 PHE A C 1
ATOM 911 O O . PHE A 1 117 ? -7.590 1.394 21.089 1.00 95.12 117 PHE A O 1
ATOM 918 N N . PHE A 1 118 ? -8.664 2.421 19.401 1.00 95.69 118 PHE A N 1
ATOM 919 C CA . PHE A 1 118 ? -8.233 3.795 19.656 1.00 95.69 118 PHE A CA 1
ATOM 920 C C . PHE A 1 118 ? -9.465 4.717 19.737 1.00 95.69 118 PHE A C 1
ATOM 922 O O . PHE A 1 118 ? -9.797 5.415 18.780 1.00 95.69 118 PHE A O 1
ATOM 929 N N . PRO A 1 119 ? -10.195 4.724 20.867 1.00 93.50 119 PRO A N 1
ATOM 930 C CA . PRO A 1 119 ? -11.488 5.410 20.980 1.00 93.50 119 PRO A CA 1
ATOM 931 C C . PRO A 1 119 ? -11.388 6.942 20.978 1.00 93.50 119 PRO A C 1
ATOM 933 O O . PRO A 1 119 ? -12.405 7.625 20.857 1.00 93.50 119 PRO A O 1
ATOM 936 N N . LYS A 1 120 ? -10.179 7.492 21.132 1.00 94.69 120 LYS A N 1
ATOM 937 C CA . LYS A 1 120 ? -9.897 8.928 21.136 1.00 94.69 120 LYS A CA 1
ATOM 938 C C . LYS A 1 120 ? -8.940 9.261 19.998 1.00 94.69 120 LYS A C 1
ATOM 940 O O . LYS A 1 120 ? -7.971 8.537 19.779 1.00 94.69 120 LYS A O 1
ATOM 945 N N . ILE A 1 121 ? -9.200 10.371 19.309 1.00 91.94 121 ILE A N 1
ATOM 946 C CA . ILE A 1 121 ? -8.258 10.943 18.344 1.00 91.94 121 ILE A CA 1
ATOM 947 C C . ILE A 1 121 ? -7.187 11.668 19.153 1.00 91.94 121 ILE A C 1
ATOM 949 O O . ILE A 1 121 ? -7.377 12.808 19.569 1.00 91.94 121 ILE A O 1
ATOM 953 N N . ASP A 1 122 ? -6.102 10.955 19.424 1.00 94.12 122 ASP A N 1
ATOM 954 C CA . ASP A 1 122 ? -4.975 11.431 20.212 1.00 94.12 122 ASP A CA 1
ATOM 955 C C . ASP A 1 122 ? -3.685 10.828 19.637 1.00 94.12 122 ASP A C 1
ATOM 957 O O . ASP A 1 122 ? -3.573 9.610 19.441 1.00 94.12 122 ASP A O 1
ATOM 961 N N . HIS A 1 123 ? -2.731 11.691 19.293 1.00 90.88 123 HIS A N 1
ATOM 962 C CA . HIS A 1 123 ? -1.468 11.267 18.696 1.00 90.88 123 HIS A CA 1
ATOM 963 C C . HIS A 1 123 ? -0.532 10.611 19.714 1.00 90.88 123 HIS A C 1
ATOM 965 O O . HIS A 1 123 ? 0.266 9.767 19.306 1.00 90.88 123 HIS A O 1
ATOM 971 N N . ASP A 1 124 ? -0.703 10.901 21.005 1.00 95.69 124 ASP A N 1
ATOM 972 C CA . ASP A 1 124 ? 0.110 10.332 22.081 1.00 95.69 124 ASP A CA 1
ATOM 973 C C . ASP A 1 124 ? -0.349 8.913 22.464 1.00 95.69 124 ASP A C 1
ATOM 975 O O . ASP A 1 124 ? 0.413 8.134 23.039 1.00 95.69 124 ASP A O 1
ATOM 979 N N . ILE A 1 125 ? -1.571 8.518 22.086 1.00 94.44 125 ILE A N 1
ATOM 980 C CA . ILE A 1 125 ? -2.049 7.138 22.245 1.00 94.44 125 ILE A CA 1
ATOM 981 C C . ILE A 1 125 ? -1.489 6.283 21.107 1.00 94.44 125 ILE A C 1
ATOM 983 O O . ILE A 1 125 ? -2.069 6.198 20.021 1.00 94.44 125 ILE A O 1
ATOM 987 N N . VAL A 1 126 ? -0.345 5.646 21.346 1.00 93.50 126 VAL A N 1
ATOM 988 C CA . VAL A 1 126 ? 0.352 4.790 20.367 1.00 93.50 126 VAL A CA 1
ATOM 989 C C . VAL A 1 126 ? 0.026 3.300 20.496 1.00 93.50 126 VAL A C 1
ATOM 991 O O . VAL A 1 126 ? 0.336 2.535 19.587 1.00 93.50 126 VAL A O 1
ATOM 994 N N . GLU A 1 127 ? -0.649 2.899 21.573 1.00 95.75 127 GLU A N 1
ATOM 995 C CA . GLU A 1 127 ? -1.002 1.506 21.858 1.00 95.75 127 GLU A CA 1
ATOM 996 C C . GLU A 1 127 ? -2.521 1.273 21.790 1.00 95.75 127 GLU A C 1
ATOM 998 O O . GLU A 1 127 ? -3.291 2.155 22.188 1.00 95.75 127 GLU A O 1
ATOM 1003 N N . PRO A 1 128 ? -2.978 0.104 21.303 1.00 96.56 128 PRO A N 1
ATOM 1004 C CA . PRO A 1 128 ? -4.390 -0.249 21.325 1.00 96.56 128 PRO A CA 1
ATOM 1005 C C . PRO A 1 128 ? -4.866 -0.512 22.760 1.00 96.56 128 PRO A C 1
ATOM 1007 O O . PRO A 1 128 ? -4.128 -1.026 23.597 1.00 96.56 128 PRO A O 1
ATOM 1010 N N . ASN A 1 129 ? -6.144 -0.251 23.034 1.00 97.19 129 ASN A N 1
ATOM 1011 C CA . ASN A 1 129 ? -6.769 -0.612 24.314 1.00 97.19 129 ASN A CA 1
ATOM 1012 C C . ASN A 1 129 ? -6.931 -2.140 24.527 1.00 97.19 129 ASN A C 1
ATOM 1014 O O . ASN A 1 129 ? -7.209 -2.571 25.645 1.00 97.19 129 ASN A O 1
ATOM 1018 N N . ASP A 1 130 ? -6.771 -2.943 23.469 1.00 96.69 130 ASP A N 1
ATOM 1019 C CA . ASP A 1 130 ? -6.892 -4.403 23.445 1.00 96.69 130 ASP A CA 1
ATOM 1020 C C . ASP A 1 130 ? -5.912 -4.987 22.415 1.00 96.69 130 ASP A C 1
ATOM 1022 O O . ASP A 1 130 ? -6.189 -5.036 21.213 1.00 96.69 130 ASP A O 1
ATOM 1026 N N . TYR A 1 131 ? -4.752 -5.444 22.891 1.00 97.12 131 TYR A N 1
ATOM 1027 C CA . TYR A 1 131 ? -3.724 -6.058 22.047 1.00 97.12 131 TYR A CA 1
ATOM 1028 C C . TYR A 1 131 ? -4.173 -7.365 21.395 1.00 97.12 131 TYR A C 1
ATOM 1030 O O . TYR A 1 131 ? -3.799 -7.631 20.255 1.00 97.12 131 TYR A O 1
ATOM 1038 N N . LYS A 1 132 ? -4.984 -8.175 22.084 1.00 96.75 132 LYS A N 1
ATOM 1039 C CA . LYS A 1 132 ? -5.441 -9.460 21.546 1.00 96.75 132 LYS A CA 1
ATOM 1040 C C . LYS A 1 132 ? -6.430 -9.235 20.407 1.00 96.75 132 LYS A C 1
ATOM 1042 O O . LYS A 1 132 ? -6.333 -9.875 19.365 1.00 96.75 132 LYS A O 1
ATOM 1047 N N . GLY A 1 133 ? -7.357 -8.296 20.593 1.00 95.12 133 GLY A N 1
ATOM 1048 C CA . GLY A 1 133 ? -8.269 -7.875 19.536 1.00 95.12 133 GLY A CA 1
ATOM 1049 C C . GLY A 1 133 ? -7.534 -7.232 18.356 1.00 95.12 133 GLY A C 1
ATOM 1050 O O . GLY A 1 133 ? -7.886 -7.497 17.208 1.00 95.12 133 GLY A O 1
ATOM 1051 N N . TRP A 1 134 ? -6.491 -6.436 18.617 1.00 95.12 134 TRP A N 1
ATOM 1052 C CA . TRP A 1 134 ? -5.638 -5.867 17.569 1.00 95.12 134 TRP A CA 1
ATOM 1053 C C . TRP A 1 134 ? -4.905 -6.948 16.763 1.00 95.12 134 TRP A C 1
ATOM 1055 O O . TRP A 1 134 ? -4.906 -6.903 15.534 1.00 95.12 134 TRP A O 1
ATOM 1065 N N . GLU A 1 135 ? -4.324 -7.945 17.432 1.00 95.00 135 GLU A N 1
ATOM 1066 C CA . GLU A 1 135 ? -3.663 -9.083 16.783 1.00 95.00 135 GLU A CA 1
ATOM 1067 C C . GLU A 1 135 ? -4.642 -9.886 15.916 1.00 95.00 135 GLU A C 1
ATOM 1069 O O . GLU A 1 135 ? -4.350 -10.192 14.758 1.00 95.00 135 GLU A O 1
ATOM 1074 N N . GLU A 1 136 ? -5.838 -10.172 16.438 1.00 94.69 136 GLU A N 1
ATOM 1075 C CA . GLU A 1 136 ? -6.896 -10.848 15.686 1.00 94.69 136 GLU A CA 1
ATOM 1076 C C . GLU A 1 136 ? -7.333 -10.028 14.463 1.00 94.69 136 GLU A C 1
ATOM 1078 O O . GLU A 1 136 ? -7.521 -10.582 13.377 1.00 94.69 136 GLU A O 1
ATOM 1083 N N . PHE A 1 137 ? -7.456 -8.708 14.611 1.00 93.69 137 PHE A N 1
ATOM 1084 C CA . PHE A 1 137 ? -7.746 -7.800 13.506 1.00 93.69 137 PHE A CA 1
ATOM 1085 C C . PHE A 1 137 ? -6.677 -7.884 12.413 1.00 93.69 137 PHE A C 1
ATOM 1087 O O . PHE A 1 137 ? -7.014 -8.162 11.263 1.00 93.69 137 PHE A O 1
ATOM 1094 N N . VAL A 1 138 ? -5.398 -7.715 12.764 1.00 93.56 138 VAL A N 1
ATOM 1095 C CA . VAL A 1 138 ? -4.289 -7.795 11.800 1.00 93.56 138 VAL A CA 1
ATOM 1096 C C . VAL A 1 138 ? -4.259 -9.165 11.120 1.00 93.56 138 VAL A C 1
ATOM 1098 O O . VAL A 1 138 ? -4.115 -9.238 9.902 1.00 93.56 138 VAL A O 1
ATOM 1101 N N . SER A 1 139 ? -4.471 -10.248 11.874 1.00 93.88 139 SER A N 1
ATOM 1102 C CA . SER A 1 139 ? -4.546 -11.602 11.320 1.00 93.88 139 SER A CA 1
ATOM 1103 C C . SER A 1 139 ? -5.656 -11.736 10.274 1.00 93.88 139 SER A C 1
ATOM 1105 O O . SER A 1 139 ? -5.427 -12.315 9.219 1.00 93.88 139 SER A O 1
ATOM 1107 N N . ASN A 1 140 ? -6.843 -11.180 10.522 1.00 92.81 140 ASN A N 1
ATOM 1108 C CA . ASN A 1 140 ? -7.958 -11.256 9.576 1.00 92.81 140 ASN A CA 1
ATOM 1109 C C . ASN A 1 140 ? -7.795 -10.351 8.349 1.00 92.81 140 ASN A C 1
ATOM 1111 O O . ASN A 1 140 ? -8.386 -10.651 7.321 1.00 92.81 140 ASN A O 1
ATOM 1115 N N . VAL A 1 141 ? -7.005 -9.277 8.432 1.00 90.81 141 VAL A N 1
ATOM 1116 C CA . VAL A 1 141 ? -6.674 -8.438 7.265 1.00 90.81 141 VAL A CA 1
ATOM 1117 C C . VAL A 1 141 ? -5.678 -9.127 6.326 1.00 90.81 141 VAL A C 1
ATOM 1119 O O . VAL A 1 141 ? -5.683 -8.850 5.132 1.00 90.81 141 VAL A O 1
ATOM 1122 N N . VAL A 1 142 ? -4.806 -9.991 6.855 1.00 88.62 142 VAL A N 1
ATOM 1123 C CA . VAL A 1 142 ? -3.716 -10.628 6.090 1.00 88.62 142 VAL A CA 1
ATOM 1124 C C . VAL A 1 142 ? -4.086 -12.012 5.529 1.00 88.62 142 VAL A C 1
ATOM 1126 O O . VAL A 1 142 ? -3.407 -12.481 4.617 1.00 88.62 142 VAL A O 1
ATOM 1129 N N . LYS A 1 143 ? -5.112 -12.676 6.074 1.00 86.19 143 LYS A N 1
ATOM 1130 C CA . LYS A 1 143 ? -5.605 -13.982 5.589 1.00 86.19 143 LYS A CA 1
ATOM 1131 C C . LYS A 1 143 ? -6.150 -13.907 4.167 1.00 86.19 143 LYS A C 1
ATOM 1133 O O . LYS A 1 143 ? -5.880 -14.875 3.423 1.00 86.19 143 LYS A O 1
#

Foldseek 3Di:
DPDPVVVVVVVVPPPPPPPDPDDDDDDDDPVDDPDDPPLQDDEAEDDDDDPDLPQPVCLVVLLVSNHQEYEYAPECVQVQDVDQPDGGCVSVVVNCVSCVSSVYHYDYDDNYDPCQQVVDPDPVPPGGPDPVSVVVSVVVVVD

Sequence (143 aa):
MLKLRTILSACLFMTTTMLTAQDVNVQVDFSKNLGPMLMERMALGQGGLSEEPMLANRKTEIKALHPSIIRLFVSEYYEVLPQKGKYHFTTLDSMVNDILATGAKPFMSICLKPKLFFPKIDHDIVEPNDYKGWEEFVSNVVK